Protein AF-A0AAW7XCK2-F1 (afdb_monomer_lite)

Secondary structure (DSSP, 8-state):
-HHHHHHHHHH-HHHHHHHHHHHHHHHHHHHHHHTTSPEEEEEEEEEEEEEEEE-TTT--EEEEEEEEEEEEEEEE-

Radius of gyration: 29.86 Å; chains: 1; bounding box: 43×13×93 Å

pLDDT: mean 85.64, std 9.19, range [64.38, 95.44]

Structure (mmCIF, N/CA/C/O backbone):
data_AF-A0AAW7XCK2-F1
#
_entry.id   AF-A0AAW7XCK2-F1
#
loop_
_atom_site.group_PDB
_atom_site.id
_atom_site.type_symbol
_atom_site.label_atom_id
_atom_site.label_alt_id
_atom_site.label_comp_id
_atom_site.label_asym_id
_atom_site.label_entity_id
_atom_site.label_seq_id
_atom_site.pdbx_PDB_ins_code
_atom_site.Cartn_x
_atom_site.Cartn_y
_atom_site.Cartn_z
_atom_site.occupancy
_atom_site.B_iso_or_equiv
_atom_site.auth_seq_id
_atom_site.auth_comp_id
_atom_site.auth_asym_id
_atom_site.auth_atom_id
_atom_site.pdbx_PDB_model_num
ATOM 1 N N . LEU A 1 1 ? -8.053 -1.347 51.787 1.00 68.75 1 LEU A N 1
ATOM 2 C CA . LEU A 1 1 ? -8.800 -2.534 51.298 1.00 68.75 1 LEU A CA 1
ATOM 3 C C . LEU A 1 1 ? -9.177 -2.356 49.830 1.00 68.75 1 LEU A C 1
ATOM 5 O O . LEU A 1 1 ? -8.872 -3.236 49.040 1.00 68.75 1 LEU A O 1
ATOM 9 N N . GLU A 1 2 ? -9.750 -1.208 49.459 1.00 68.12 2 GLU A N 1
ATOM 10 C CA . GLU A 1 2 ? -10.054 -0.849 48.061 1.00 68.12 2 GLU A CA 1
ATOM 11 C C . GLU A 1 2 ? -8.824 -0.886 47.143 1.00 68.12 2 GLU A C 1
ATOM 13 O O . GLU A 1 2 ? -8.909 -1.421 46.043 1.00 68.12 2 GLU A O 1
ATOM 18 N N . GLU A 1 3 ? -7.660 -0.435 47.621 1.00 65.00 3 GLU A N 1
ATOM 19 C CA . GLU A 1 3 ? -6.410 -0.464 46.843 1.00 65.00 3 GLU A CA 1
ATOM 20 C C . GLU A 1 3 ? -5.954 -1.884 46.464 1.00 65.00 3 GLU A C 1
ATOM 22 O O . GLU A 1 3 ? -5.508 -2.104 45.344 1.00 65.00 3 GLU A O 1
ATOM 27 N N . CYS A 1 4 ? -6.120 -2.883 47.343 1.00 65.88 4 CYS A N 1
ATOM 28 C CA . CYS A 1 4 ? -5.772 -4.274 47.020 1.00 65.88 4 CYS A CA 1
ATOM 29 C C . CYS A 1 4 ? -6.752 -4.897 46.020 1.00 65.88 4 CYS A C 1
ATOM 31 O O . CYS A 1 4 ? -6.360 -5.752 45.231 1.00 65.88 4 CYS A O 1
ATOM 33 N N . ILE A 1 5 ? -8.020 -4.481 46.057 1.00 67.69 5 ILE A N 1
ATOM 34 C CA . ILE A 1 5 ? -9.052 -4.960 45.131 1.00 67.69 5 ILE A CA 1
ATOM 35 C C . ILE A 1 5 ? -8.819 -4.355 43.745 1.00 67.69 5 ILE A C 1
ATOM 37 O O . ILE A 1 5 ? -8.837 -5.088 42.760 1.00 67.69 5 ILE A O 1
ATOM 41 N N . GLN A 1 6 ? -8.523 -3.053 43.663 1.00 67.50 6 GLN A N 1
ATOM 42 C CA . GLN A 1 6 ? -8.134 -2.427 42.400 1.00 67.50 6 GLN A CA 1
ATOM 43 C C . GLN A 1 6 ? -6.848 -3.028 41.839 1.00 67.50 6 GLN A C 1
ATOM 45 O O . GLN A 1 6 ? -6.831 -3.407 40.676 1.00 67.50 6 GLN A O 1
ATOM 50 N N . TYR A 1 7 ? -5.811 -3.206 42.663 1.00 65.69 7 TYR A N 1
ATOM 51 C CA . TYR A 1 7 ? -4.560 -3.820 42.219 1.00 65.69 7 TYR A CA 1
ATOM 52 C C . TYR A 1 7 ? -4.771 -5.251 41.708 1.00 65.69 7 TYR A C 1
ATOM 54 O O . TYR A 1 7 ? -4.208 -5.634 40.684 1.00 65.69 7 TYR A O 1
ATOM 62 N N . ALA A 1 8 ? -5.618 -6.036 42.384 1.00 64.38 8 ALA A N 1
ATOM 63 C CA . ALA A 1 8 ? -5.970 -7.377 41.938 1.00 64.38 8 ALA A CA 1
ATOM 64 C C . ALA A 1 8 ? -6.710 -7.356 40.597 1.00 64.38 8 ALA A C 1
ATOM 66 O O . ALA A 1 8 ? -6.398 -8.187 39.758 1.00 64.38 8 ALA A O 1
ATOM 67 N N . ILE A 1 9 ? -7.631 -6.415 40.369 1.00 65.44 9 ILE A N 1
ATOM 68 C CA . ILE A 1 9 ? -8.370 -6.258 39.103 1.00 65.44 9 ILE A CA 1
ATOM 69 C C . ILE A 1 9 ? -7.447 -5.764 37.976 1.00 65.44 9 ILE A C 1
ATOM 71 O O . ILE A 1 9 ? -7.460 -6.340 36.889 1.00 65.44 9 ILE A O 1
ATOM 75 N N . ASP A 1 10 ? -6.590 -4.776 38.245 1.00 65.88 10 ASP A N 1
ATOM 76 C CA . ASP A 1 10 ? -5.629 -4.208 37.286 1.00 65.88 10 ASP A CA 1
ATOM 77 C C . ASP A 1 10 ? -4.517 -5.189 36.898 1.00 65.88 10 ASP A C 1
ATOM 79 O O . ASP A 1 10 ? -3.965 -5.123 35.794 1.00 65.88 10 ASP A O 1
ATOM 83 N N . HIS A 1 11 ? -4.172 -6.124 37.783 1.00 67.19 11 HIS A N 1
ATOM 84 C CA . HIS A 1 11 ? -3.249 -7.216 37.483 1.00 67.19 11 HIS A CA 1
ATOM 85 C C . HIS A 1 11 ? -3.944 -8.523 37.109 1.00 67.19 11 HIS A C 1
ATOM 87 O O . HIS A 1 11 ? -3.252 -9.467 36.716 1.00 67.19 11 HIS A O 1
ATOM 93 N N . ASN A 1 12 ? -5.279 -8.585 37.152 1.00 78.62 12 ASN A N 1
ATOM 94 C CA . ASN A 1 12 ? -5.993 -9.783 36.756 1.00 78.62 12 ASN A CA 1
ATOM 95 C C . ASN A 1 12 ? -5.873 -9.959 35.241 1.00 78.62 12 ASN A C 1
ATOM 97 O O . ASN A 1 12 ? -6.423 -9.200 34.438 1.00 78.62 12 ASN A O 1
ATOM 101 N N . LEU A 1 13 ? -5.137 -10.998 34.856 1.00 79.56 13 LEU A N 1
ATOM 102 C CA . LEU A 1 13 ? -4.969 -11.395 33.469 1.00 79.56 13 LEU A CA 1
ATOM 103 C C . LEU A 1 13 ? -6.323 -11.656 32.790 1.00 79.56 13 LEU A C 1
ATOM 105 O O . LEU A 1 13 ? -6.480 -11.336 31.619 1.00 79.56 13 LEU A O 1
ATOM 109 N N . GLU A 1 14 ? -7.307 -12.170 33.523 1.00 77.38 14 GLU A N 1
ATOM 110 C CA . GLU A 1 14 ? -8.657 -12.456 33.040 1.00 77.38 14 GLU A CA 1
ATOM 111 C C . GLU A 1 14 ? -9.421 -11.175 32.682 1.00 77.38 14 GLU A C 1
ATOM 113 O O . GLU A 1 14 ? -10.042 -11.102 31.625 1.00 77.38 14 GLU A O 1
ATOM 118 N N . VAL A 1 15 ? -9.295 -10.117 33.490 1.00 81.31 15 VAL A N 1
ATOM 119 C CA . VAL A 1 15 ? -9.895 -8.805 33.188 1.00 81.31 15 VAL A CA 1
ATOM 120 C C . VAL A 1 15 ? -9.238 -8.199 31.950 1.00 81.31 15 VAL A C 1
ATOM 122 O O . VAL A 1 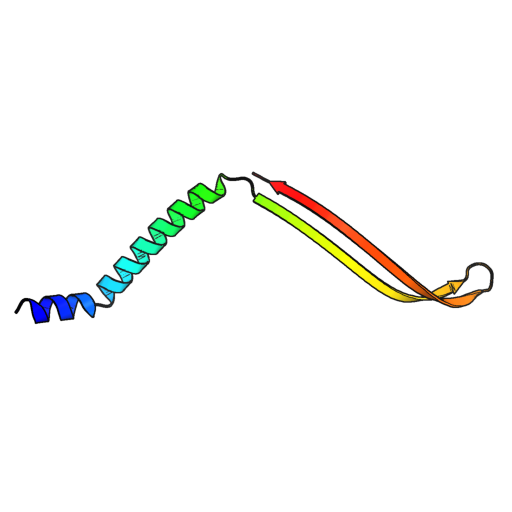15 ? -9.930 -7.709 31.059 1.00 81.31 15 VAL A O 1
ATOM 125 N N . LYS A 1 16 ? -7.909 -8.301 31.826 1.00 81.56 16 LYS A N 1
ATOM 126 C CA . LYS A 1 16 ? -7.196 -7.868 30.611 1.00 81.56 16 LYS A CA 1
ATOM 127 C C . LYS A 1 16 ? -7.642 -8.649 29.378 1.00 81.56 16 LYS A C 1
ATOM 129 O O . LYS A 1 16 ? -7.890 -8.046 28.340 1.00 81.56 16 LYS A O 1
ATOM 134 N N . GLN A 1 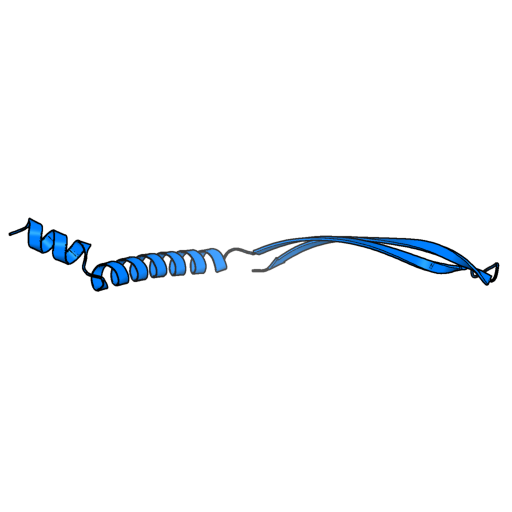17 ? -7.788 -9.968 29.486 1.00 82.12 17 GLN A N 1
ATOM 135 C CA . GLN A 1 17 ? -8.293 -10.811 28.400 1.00 82.12 17 GLN A CA 1
ATOM 136 C C . GLN A 1 17 ? -9.722 -10.432 27.999 1.00 82.12 17 GLN A C 1
ATOM 138 O O . GLN A 1 17 ? -10.015 -10.359 26.808 1.00 82.12 17 GLN A O 1
ATOM 143 N N . GLN A 1 18 ? -10.594 -10.132 28.964 1.00 84.69 18 GLN A N 1
ATOM 144 C CA . GLN A 1 18 ? -11.954 -9.664 28.690 1.00 84.69 18 GLN A CA 1
ATOM 145 C C . GLN A 1 18 ? -11.969 -8.290 28.010 1.00 84.69 18 GLN A C 1
ATOM 147 O O . GLN A 1 18 ? -12.758 -8.078 27.090 1.00 84.69 18 GLN A O 1
ATOM 152 N N . LEU A 1 19 ? -11.080 -7.373 28.404 1.00 86.38 19 LEU A N 1
ATOM 153 C CA . LEU A 1 19 ? -10.916 -6.083 27.727 1.00 86.38 19 LEU A CA 1
ATOM 154 C C . LEU A 1 19 ? -10.463 -6.264 26.274 1.00 86.38 19 LEU A C 1
ATOM 156 O O . LEU A 1 19 ? -11.071 -5.675 25.380 1.00 86.38 19 LEU A O 1
ATOM 160 N N . PHE A 1 20 ? -9.471 -7.125 26.026 1.00 88.31 20 PHE A N 1
ATOM 161 C CA . PHE A 1 20 ? -9.036 -7.458 24.667 1.00 88.31 20 PHE A CA 1
ATOM 162 C C . PHE A 1 20 ? -10.149 -8.114 23.847 1.00 88.31 20 PHE A C 1
ATOM 164 O O . PHE A 1 20 ? -10.346 -7.749 22.693 1.00 88.31 20 PHE A O 1
ATOM 171 N N . ALA A 1 21 ? -10.924 -9.027 24.437 1.00 91.25 21 ALA A N 1
ATOM 172 C CA . ALA A 1 21 ? -12.065 -9.647 23.765 1.00 91.25 21 ALA A CA 1
ATOM 173 C C . ALA A 1 21 ? -13.146 -8.617 23.392 1.00 91.25 21 ALA A C 1
ATOM 175 O O . ALA A 1 21 ? -13.760 -8.703 22.329 1.00 91.25 21 ALA A O 1
ATOM 176 N N . LEU A 1 22 ? -13.369 -7.614 24.245 1.00 92.19 22 LEU A N 1
ATOM 177 C CA . LEU A 1 22 ? -14.313 -6.529 23.981 1.00 92.19 22 LEU A CA 1
ATOM 178 C C . LEU A 1 22 ? -13.807 -5.619 22.850 1.00 92.19 22 LEU A C 1
ATOM 180 O O . LEU A 1 22 ? -14.580 -5.218 21.976 1.00 92.19 22 LEU A O 1
ATOM 184 N N . GLU A 1 23 ? -12.514 -5.305 22.839 1.00 92.81 23 GLU A N 1
ATOM 185 C CA . GLU A 1 23 ? -11.876 -4.545 21.762 1.00 92.81 23 GLU A CA 1
ATOM 186 C C . GLU A 1 23 ? -11.926 -5.297 20.423 1.00 92.81 23 GLU A C 1
ATOM 188 O O . GLU A 1 23 ? -12.313 -4.714 19.407 1.00 92.81 23 GLU A O 1
ATOM 193 N N . ASP A 1 24 ? -11.670 -6.603 20.435 1.00 95.25 24 ASP A N 1
ATOM 194 C CA . ASP A 1 24 ? -11.769 -7.471 19.260 1.00 95.25 24 ASP A CA 1
ATOM 195 C C . ASP A 1 24 ? -13.211 -7.569 18.728 1.00 95.25 24 ASP A C 1
ATOM 197 O O . ASP A 1 24 ? -13.452 -7.458 17.524 1.00 95.25 24 ASP A O 1
ATOM 201 N N . ALA A 1 25 ? -14.207 -7.656 19.617 1.00 93.75 25 ALA A N 1
ATOM 202 C CA . ALA A 1 25 ? -15.620 -7.635 19.234 1.00 93.75 25 ALA A CA 1
ATOM 203 C C . ALA A 1 25 ? -16.026 -6.304 18.568 1.00 93.75 25 ALA A C 1
ATOM 205 O O . ALA A 1 25 ? -16.793 -6.283 17.591 1.00 93.75 25 ALA A O 1
ATOM 206 N N . LYS A 1 26 ? -15.490 -5.176 19.054 1.00 94.19 26 LYS A N 1
ATOM 207 C CA . LYS A 1 26 ? -15.680 -3.858 18.424 1.00 94.19 26 LYS A CA 1
ATOM 208 C C . LYS A 1 26 ? -15.027 -3.804 17.043 1.00 94.19 26 LYS A C 1
ATOM 210 O O . LYS A 1 26 ? -15.671 -3.355 16.092 1.00 94.19 26 LYS A O 1
ATOM 215 N N . LEU A 1 27 ? -13.792 -4.290 16.924 1.00 92.56 27 LEU A N 1
ATOM 216 C CA . LEU A 1 27 ? -13.058 -4.391 15.659 1.00 92.56 27 LEU A CA 1
ATOM 217 C C . LEU A 1 27 ? -13.804 -5.258 14.647 1.00 92.56 27 LEU A C 1
ATOM 219 O O . LEU A 1 27 ? -14.028 -4.824 13.521 1.00 92.56 27 LEU A O 1
ATOM 223 N N . THR A 1 28 ? -14.277 -6.429 15.064 1.00 93.81 28 THR A N 1
ATOM 224 C CA . THR A 1 28 ? -15.069 -7.348 14.238 1.00 93.81 28 THR A CA 1
ATOM 225 C C . THR A 1 28 ? -16.333 -6.677 13.715 1.00 93.81 28 THR A C 1
ATOM 227 O O . THR A 1 28 ? -16.634 -6.759 12.526 1.00 93.81 28 THR A O 1
ATOM 230 N N . THR A 1 29 ? -17.043 -5.936 14.569 1.00 92.75 29 THR A N 1
ATOM 231 C CA . THR A 1 29 ? -18.237 -5.183 14.157 1.00 92.75 29 THR A CA 1
ATOM 232 C C . THR A 1 29 ? -17.893 -4.086 13.147 1.00 92.75 29 THR A C 1
ATOM 234 O O . THR A 1 29 ? -18.622 -3.881 12.175 1.00 92.75 29 THR A O 1
ATOM 237 N N . SER A 1 30 ? -16.784 -3.373 13.359 1.00 91.94 30 SER A N 1
ATOM 238 C CA . SER A 1 30 ? -16.306 -2.341 12.435 1.00 91.94 30 SER A CA 1
ATOM 239 C C . SER A 1 30 ? -15.879 -2.932 11.089 1.00 91.94 30 SER A C 1
ATOM 241 O O . SER A 1 30 ? -16.261 -2.407 10.046 1.00 91.94 30 SER A O 1
ATOM 243 N N . ASN A 1 31 ? -15.148 -4.047 11.101 1.00 91.06 31 ASN A N 1
ATOM 244 C CA . ASN A 1 31 ? -14.730 -4.772 9.904 1.00 91.06 31 ASN A CA 1
ATOM 245 C C . ASN A 1 31 ? -15.940 -5.286 9.128 1.00 91.06 31 ASN A C 1
ATOM 247 O O . ASN A 1 31 ? -16.021 -5.049 7.931 1.00 91.06 31 ASN A O 1
ATOM 251 N N . ALA A 1 32 ? -16.918 -5.892 9.808 1.00 89.31 32 ALA A N 1
ATOM 252 C CA . ALA A 1 32 ? -18.154 -6.351 9.182 1.00 89.31 32 ALA A CA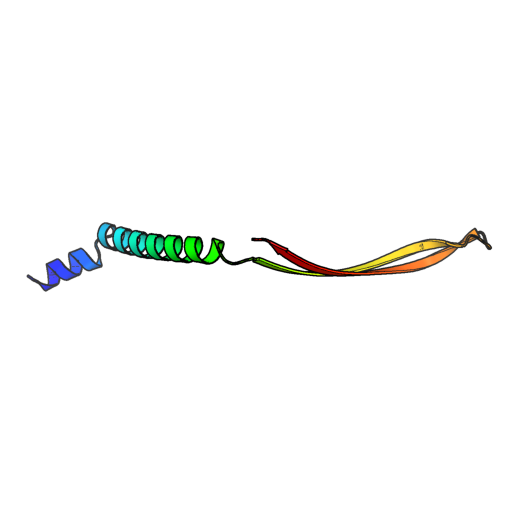 1
ATOM 253 C C . ALA A 1 32 ? -18.914 -5.198 8.509 1.00 89.31 32 ALA A C 1
ATOM 255 O O . ALA A 1 32 ? -19.385 -5.351 7.386 1.00 89.31 32 ALA A O 1
ATOM 256 N N . LYS A 1 33 ? -18.984 -4.019 9.147 1.00 89.19 33 LYS A N 1
ATOM 257 C CA . LYS A 1 33 ? -19.5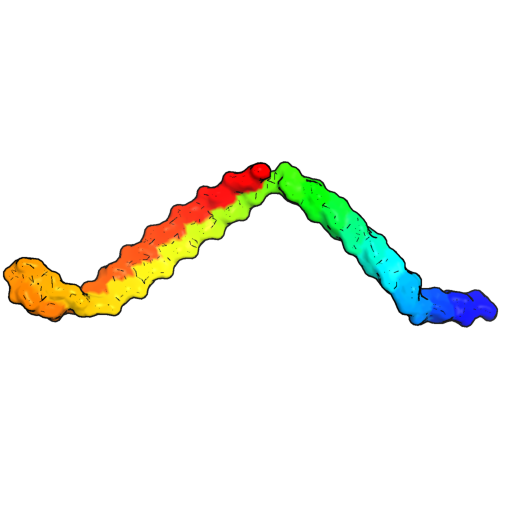37 -2.805 8.519 1.00 89.19 33 LYS A CA 1
ATOM 258 C C . LYS A 1 33 ? -18.713 -2.356 7.307 1.00 89.19 33 LYS A C 1
ATOM 260 O O . LYS A 1 33 ? -19.290 -1.983 6.292 1.00 89.19 33 LYS A O 1
ATOM 265 N N . GLY A 1 34 ? -17.385 -2.407 7.406 1.00 87.56 34 GLY A N 1
ATOM 266 C CA . GLY A 1 34 ? -16.460 -2.068 6.325 1.00 87.56 34 GLY A CA 1
ATOM 267 C C . GLY A 1 34 ? -16.528 -3.026 5.135 1.00 87.56 34 GLY A C 1
ATOM 268 O O . GLY A 1 34 ? -16.352 -2.588 4.006 1.00 87.56 34 GLY A O 1
ATOM 269 N N . SER A 1 35 ? -16.853 -4.301 5.355 1.00 87.25 35 SER A N 1
ATOM 270 C CA . SER A 1 35 ? -17.014 -5.299 4.291 1.00 87.25 35 SER A CA 1
ATOM 271 C C . SER A 1 35 ? -18.227 -5.058 3.391 1.00 87.25 35 SER A C 1
ATOM 273 O O . SER A 1 35 ? -18.261 -5.602 2.297 1.00 87.25 35 SER A O 1
ATOM 275 N N . PHE A 1 36 ? -19.204 -4.247 3.814 1.00 88.25 36 PHE A N 1
ATOM 276 C CA . PHE A 1 36 ? -20.296 -3.799 2.937 1.00 88.25 36 PHE A CA 1
ATOM 277 C C . PHE A 1 36 ? -19.885 -2.651 2.008 1.00 88.25 36 PHE A C 1
ATOM 279 O O . PHE A 1 36 ? -20.656 -2.259 1.130 1.00 88.25 36 PHE A O 1
ATOM 286 N N . LEU A 1 37 ? -18.704 -2.066 2.221 1.00 89.31 37 LEU A N 1
ATOM 287 C CA . LEU A 1 37 ? -18.162 -1.052 1.333 1.00 89.31 37 LEU A CA 1
ATOM 288 C C . LEU A 1 37 ? -17.412 -1.733 0.183 1.00 89.31 37 LEU A C 1
ATOM 290 O O . LEU A 1 37 ? -16.712 -2.723 0.408 1.00 89.31 37 LEU A O 1
ATOM 294 N N . PRO A 1 38 ? -17.504 -1.191 -1.042 1.00 87.81 38 PRO A N 1
ATOM 295 C CA . PRO A 1 38 ? -16.738 -1.714 -2.156 1.00 87.81 38 PRO A CA 1
ATOM 296 C C . PRO A 1 38 ? -15.241 -1.564 -1.880 1.00 87.81 38 PRO A C 1
ATOM 298 O O . PRO A 1 38 ? -14.781 -0.525 -1.397 1.00 87.81 38 PRO A O 1
ATOM 301 N N . ASN A 1 39 ? -14.461 -2.583 -2.225 1.00 91.31 39 ASN A N 1
ATOM 302 C CA . ASN A 1 39 ? -13.013 -2.435 -2.254 1.00 91.31 39 ASN A CA 1
ATOM 303 C C . ASN A 1 39 ? -12.592 -1.647 -3.499 1.00 91.31 39 ASN A C 1
ATOM 305 O O . ASN A 1 39 ? -13.256 -1.682 -4.534 1.00 91.31 39 ASN A O 1
ATOM 309 N N . LEU A 1 40 ? -11.469 -0.944 -3.393 1.00 91.88 40 LEU A N 1
ATOM 310 C CA . LEU A 1 40 ? -10.813 -0.279 -4.510 1.00 91.88 40 LEU A CA 1
ATOM 311 C C . LEU A 1 40 ? -9.361 -0.738 -4.534 1.00 91.88 40 LEU A C 1
ATOM 313 O O . LEU A 1 40 ? -8.588 -0.442 -3.625 1.00 91.88 40 LEU A O 1
ATOM 317 N N . ASN A 1 41 ? -8.998 -1.459 -5.582 1.00 94.06 41 ASN A N 1
ATOM 318 C CA . ASN A 1 41 ? -7.653 -1.950 -5.808 1.00 94.06 41 ASN A CA 1
ATOM 319 C C . ASN A 1 41 ? -7.044 -1.201 -6.991 1.00 94.06 41 ASN A C 1
ATOM 321 O O . ASN A 1 41 ? -7.590 -1.183 -8.094 1.00 94.06 41 ASN A O 1
ATOM 325 N N . VAL A 1 42 ? -5.888 -0.583 -6.764 1.00 94.88 42 VAL A N 1
ATOM 326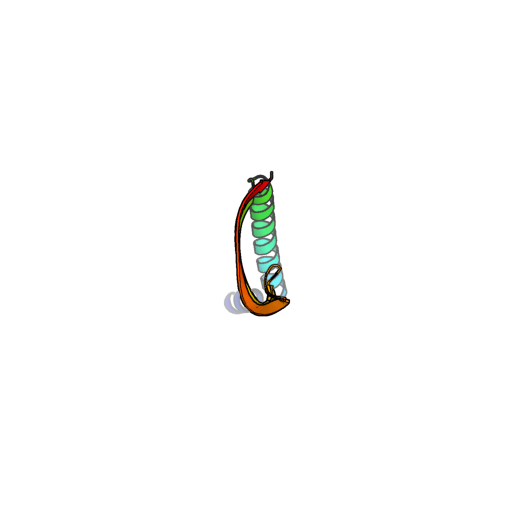 C CA . VAL A 1 42 ? -5.103 0.084 -7.804 1.00 94.88 42 VAL A CA 1
ATOM 327 C C . VAL A 1 42 ? -3.807 -0.686 -7.972 1.00 94.88 42 VAL A C 1
ATOM 329 O O . VAL A 1 42 ? -3.087 -0.943 -7.011 1.00 94.88 42 VAL A O 1
ATOM 332 N N . SER A 1 43 ? -3.507 -1.053 -9.208 1.00 94.56 43 SER A N 1
ATOM 333 C CA . SER A 1 43 ? -2.313 -1.798 -9.570 1.00 94.56 43 SER A CA 1
ATOM 334 C C . SER A 1 43 ? -1.561 -1.065 -10.671 1.00 94.56 43 SER A C 1
ATOM 336 O O . SER A 1 43 ? -2.138 -0.567 -11.637 1.00 94.56 43 SER A O 1
ATOM 338 N N . ALA A 1 44 ? -0.247 -0.997 -10.517 1.00 94.50 44 ALA A N 1
ATOM 339 C CA . ALA A 1 44 ? 0.669 -0.510 -11.528 1.00 94.50 44 ALA A CA 1
ATOM 340 C C . ALA A 1 44 ? 1.826 -1.501 -11.602 1.00 94.50 44 ALA A C 1
ATOM 342 O O . ALA A 1 44 ? 2.431 -1.839 -10.583 1.00 94.50 44 ALA A O 1
ATOM 343 N N . ARG A 1 45 ? 2.131 -1.986 -12.799 1.00 94.06 45 ARG A N 1
ATOM 344 C CA . ARG A 1 45 ? 3.240 -2.898 -13.046 1.00 94.06 45 ARG A CA 1
ATOM 345 C C . ARG A 1 45 ? 4.103 -2.311 -14.145 1.00 94.06 45 ARG A C 1
ATOM 347 O O . ARG A 1 45 ? 3.615 -1.967 -15.210 1.00 94.06 45 ARG A O 1
ATOM 354 N N . ASN A 1 46 ? 5.394 -2.205 -13.887 1.00 94.25 46 ASN A N 1
ATOM 355 C CA . ASN A 1 46 ? 6.379 -1.807 -14.880 1.00 94.25 46 ASN A CA 1
ATOM 356 C C . ASN A 1 46 ? 7.465 -2.880 -14.896 1.00 94.25 46 ASN A C 1
ATOM 358 O O . ASN A 1 46 ? 7.997 -3.237 -13.847 1.00 94.25 46 ASN A O 1
ATOM 362 N N . SER A 1 47 ? 7.740 -3.425 -16.071 1.00 93.44 47 SER A N 1
ATOM 363 C CA . SER A 1 47 ? 8.664 -4.528 -16.287 1.00 93.44 47 SER A CA 1
ATOM 364 C C . SER A 1 47 ? 9.626 -4.161 -17.403 1.00 93.44 47 SER A C 1
ATOM 366 O O . SER A 1 47 ? 9.208 -3.732 -18.478 1.00 93.44 47 SER A O 1
ATOM 368 N N . TRP A 1 48 ? 10.913 -4.368 -17.148 1.00 93.69 48 TRP A N 1
ATOM 369 C CA . TRP A 1 48 ? 11.987 -4.173 -18.111 1.00 93.69 48 TRP A CA 1
ATOM 370 C C . TRP A 1 48 ? 12.755 -5.469 -18.267 1.00 93.69 48 TRP A C 1
ATOM 372 O O . TRP A 1 48 ? 13.263 -6.006 -17.286 1.00 93.69 48 TRP A O 1
ATOM 382 N N . ASN A 1 49 ? 12.846 -5.953 -19.497 1.00 89.19 49 ASN A N 1
ATOM 383 C CA . ASN A 1 49 ? 13.592 -7.153 -19.818 1.00 89.19 49 ASN A CA 1
ATOM 384 C C . ASN A 1 49 ? 14.596 -6.837 -20.926 1.00 89.19 49 ASN A C 1
ATOM 386 O O . ASN A 1 49 ? 14.198 -6.478 -22.033 1.00 89.19 49 ASN A O 1
ATOM 390 N N . ASN A 1 50 ? 15.888 -6.971 -20.626 1.00 90.00 50 ASN A N 1
ATOM 391 C CA . ASN A 1 50 ? 16.967 -6.836 -21.603 1.00 90.00 50 ASN A CA 1
ATOM 392 C C . ASN A 1 50 ? 17.496 -8.221 -21.951 1.00 90.00 50 ASN A C 1
ATOM 394 O O . ASN A 1 50 ? 17.813 -9.000 -21.053 1.00 90.00 50 ASN A O 1
ATOM 398 N N . GLY A 1 51 ? 17.606 -8.517 -23.239 1.00 88.38 51 GLY A N 1
ATOM 399 C CA . GLY A 1 51 ? 18.139 -9.788 -23.709 1.00 88.38 51 GLY A CA 1
ATOM 400 C C . GLY A 1 51 ? 18.589 -9.713 -25.159 1.00 88.38 51 GLY A C 1
ATOM 401 O O . GLY A 1 51 ? 18.236 -8.793 -25.892 1.00 88.38 51 GLY A O 1
ATOM 402 N N . LEU A 1 52 ? 19.386 -10.692 -25.576 1.00 87.25 52 LEU A N 1
ATOM 403 C CA . LEU A 1 52 ? 19.792 -10.822 -26.970 1.00 87.25 52 LEU A CA 1
ATOM 404 C C . LEU A 1 52 ? 18.610 -11.349 -27.789 1.00 87.25 52 LEU A C 1
ATOM 406 O O . LEU A 1 52 ? 18.048 -12.395 -27.474 1.00 87.25 52 LEU A O 1
ATOM 410 N N . SER A 1 53 ? 18.250 -10.618 -28.838 1.00 81.81 53 SER A N 1
ATOM 411 C CA . SER A 1 53 ? 17.205 -10.969 -29.795 1.00 81.81 53 SER A CA 1
ATOM 412 C C . SER A 1 53 ? 17.809 -10.996 -31.194 1.00 81.81 53 SER A C 1
ATOM 414 O O . SER A 1 53 ? 18.647 -10.159 -31.537 1.00 81.81 53 SER A O 1
ATOM 416 N N . GLN A 1 54 ? 17.439 -11.987 -32.000 1.00 82.00 54 GLN A N 1
ATOM 417 C CA . GLN A 1 54 ? 17.981 -12.132 -33.346 1.00 82.00 54 GLN A CA 1
ATOM 418 C C . GLN A 1 54 ? 17.271 -11.168 -34.297 1.00 82.00 54 GLN A C 1
ATOM 420 O O . GLN A 1 54 ? 16.046 -11.182 -34.421 1.00 82.00 54 GLN A O 1
ATOM 425 N N . ASN A 1 55 ? 18.038 -10.324 -34.985 1.00 80.50 55 ASN A N 1
ATOM 426 C CA . ASN A 1 55 ? 17.480 -9.447 -36.003 1.00 80.50 55 ASN A CA 1
ATOM 427 C C . ASN A 1 55 ? 16.993 -10.286 -37.200 1.00 80.50 55 ASN A C 1
ATOM 429 O O . ASN A 1 55 ? 17.785 -10.994 -37.820 1.00 80.50 55 ASN A O 1
ATOM 433 N N . VAL A 1 56 ? 15.705 -10.187 -37.539 1.00 75.88 56 VAL A N 1
ATOM 434 C CA . VAL A 1 56 ? 15.061 -10.998 -38.593 1.00 75.88 56 VAL A CA 1
ATOM 435 C C . VAL A 1 56 ? 15.593 -10.738 -40.008 1.00 75.88 56 VAL A C 1
ATOM 437 O O . VAL A 1 56 ? 15.419 -11.584 -40.879 1.00 75.88 56 VAL A O 1
ATOM 440 N N . THR A 1 57 ? 16.258 -9.602 -40.242 1.00 83.25 57 THR A N 1
ATOM 441 C CA . THR A 1 57 ? 16.772 -9.203 -41.564 1.00 83.25 57 THR A CA 1
ATOM 442 C C . THR A 1 57 ? 18.259 -9.513 -41.728 1.00 83.25 57 THR A C 1
ATOM 444 O O . THR A 1 57 ? 18.698 -9.841 -42.826 1.00 83.25 57 THR A O 1
ATOM 447 N N . THR A 1 58 ? 19.052 -9.405 -40.657 1.00 83.19 58 THR A N 1
ATOM 448 C CA . THR A 1 58 ? 20.518 -9.577 -40.718 1.00 83.19 58 THR A CA 1
ATOM 449 C C . THR A 1 58 ? 21.023 -10.848 -40.039 1.00 83.19 58 THR A C 1
ATOM 451 O O . THR A 1 58 ? 22.191 -11.192 -40.194 1.00 83.19 58 THR A O 1
ATOM 454 N N . GLY A 1 59 ? 20.186 -11.545 -39.265 1.00 81.94 59 GLY A N 1
ATOM 455 C CA . GLY A 1 59 ? 20.555 -12.763 -38.537 1.00 81.94 59 GLY A CA 1
ATOM 456 C C . GLY A 1 59 ? 21.508 -12.547 -37.354 1.00 81.94 59 GLY A C 1
ATOM 457 O O . GLY A 1 59 ? 21.816 -13.507 -36.648 1.00 81.94 59 GLY A O 1
ATOM 458 N N . VAL A 1 60 ? 21.956 -11.311 -37.108 1.00 90.62 60 VAL A N 1
ATOM 459 C CA . VAL A 1 60 ? 22.872 -10.950 -36.015 1.00 90.62 60 VAL A CA 1
ATOM 460 C C . VAL A 1 60 ? 22.097 -10.780 -34.704 1.00 90.62 60 VAL A C 1
ATOM 462 O O . VAL A 1 60 ? 20.983 -10.249 -34.692 1.00 90.62 60 VAL A O 1
ATOM 465 N N . LEU A 1 61 ? 22.694 -11.214 -33.589 1.00 87.56 61 LEU A N 1
ATOM 466 C CA . LEU A 1 61 ? 22.159 -10.984 -32.247 1.00 87.56 61 LEU A CA 1
ATOM 467 C C . LEU A 1 61 ? 22.330 -9.516 -31.855 1.00 87.56 61 LEU A C 1
ATOM 469 O O . LEU A 1 61 ? 23.444 -8.995 -31.831 1.00 87.56 61 LEU A O 1
ATOM 473 N N . ILE A 1 62 ? 21.225 -8.868 -31.507 1.00 85.62 62 ILE A N 1
ATOM 474 C CA . ILE A 1 62 ? 21.205 -7.497 -31.005 1.00 85.62 62 ILE A CA 1
ATOM 475 C C . ILE A 1 62 ? 20.607 -7.474 -29.602 1.00 85.62 62 ILE A C 1
ATOM 477 O O . ILE A 1 62 ? 19.668 -8.207 -29.299 1.00 85.62 62 ILE A O 1
ATOM 481 N N . ASN A 1 63 ? 21.155 -6.638 -28.723 1.00 86.88 63 ASN A N 1
ATOM 482 C CA . ASN A 1 63 ? 20.573 -6.435 -27.402 1.00 86.88 63 ASN A CA 1
ATOM 483 C C . ASN A 1 63 ? 19.256 -5.664 -27.551 1.00 86.88 63 ASN A C 1
ATOM 485 O O . ASN A 1 63 ? 19.244 -4.552 -28.081 1.00 86.88 63 ASN A O 1
ATOM 489 N N . GLN A 1 64 ? 18.157 -6.264 -27.104 1.00 88.06 64 GLN A N 1
ATOM 490 C CA . GLN A 1 64 ? 16.819 -5.710 -27.205 1.00 88.06 64 GLN A CA 1
ATOM 491 C C . GLN A 1 64 ? 16.234 -5.503 -25.808 1.00 88.06 64 GLN A C 1
ATOM 493 O O . GLN A 1 64 ? 16.139 -6.424 -24.995 1.00 88.06 64 GLN A O 1
ATOM 498 N N . THR A 1 65 ? 15.821 -4.266 -25.547 1.00 88.56 65 THR A N 1
ATOM 499 C CA . THR A 1 65 ? 15.124 -3.870 -24.325 1.00 88.56 65 THR A CA 1
ATOM 500 C C . THR A 1 65 ? 13.625 -3.896 -24.562 1.00 88.56 65 THR A C 1
ATOM 502 O O . THR A 1 65 ? 13.096 -3.078 -25.313 1.00 88.56 65 THR A O 1
ATOM 505 N N . THR A 1 66 ? 12.928 -4.812 -23.896 1.00 89.19 66 THR A N 1
ATOM 506 C CA . THR A 1 66 ? 11.464 -4.851 -23.876 1.00 89.19 66 THR A CA 1
ATOM 507 C C . THR A 1 66 ? 10.965 -4.202 -22.593 1.00 89.19 66 THR A C 1
ATOM 509 O O . THR A 1 66 ? 11.335 -4.610 -21.491 1.00 89.19 66 THR A O 1
ATOM 512 N N . ARG A 1 67 ? 10.129 -3.171 -22.731 1.00 91.50 67 ARG A N 1
ATOM 513 C CA . ARG A 1 67 ? 9.481 -2.475 -21.617 1.00 91.50 67 ARG A CA 1
ATOM 514 C C . ARG A 1 67 ? 7.978 -2.703 -21.677 1.00 91.50 67 ARG A C 1
ATOM 516 O O . ARG A 1 67 ? 7.345 -2.328 -22.658 1.00 91.50 67 ARG A O 1
ATOM 523 N N . ASN A 1 68 ? 7.407 -3.218 -20.596 1.00 93.25 68 ASN A N 1
ATOM 524 C CA . ASN A 1 68 ? 5.967 -3.358 -20.427 1.00 93.25 68 ASN A CA 1
ATOM 525 C C . ASN A 1 68 ? 5.520 -2.575 -19.197 1.00 93.25 68 ASN A C 1
ATOM 527 O O . ASN A 1 68 ? 5.925 -2.891 -18.082 1.00 93.25 68 ASN A O 1
ATOM 531 N N . SER A 1 69 ? 4.645 -1.598 -19.405 1.00 94.19 69 SER A N 1
ATOM 532 C CA . SER A 1 69 ? 3.9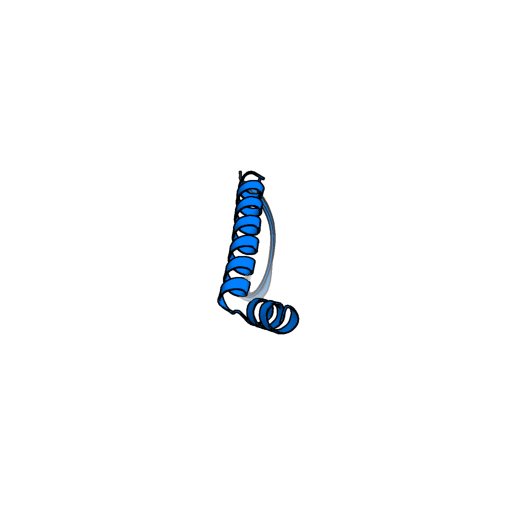37 -0.904 -18.333 1.00 94.19 69 SER A CA 1
ATOM 533 C C . SER A 1 69 ? 2.456 -1.251 -18.422 1.00 94.19 69 SER A C 1
ATOM 535 O O . SER A 1 69 ? 1.867 -1.139 -19.495 1.00 94.19 69 SER A O 1
ATOM 537 N N . SER A 1 70 ? 1.849 -1.650 -17.312 1.00 93.25 70 SER A N 1
ATOM 538 C CA . SER A 1 70 ? 0.408 -1.821 -17.184 1.00 93.25 70 SER A CA 1
ATOM 539 C C . SER A 1 70 ? -0.100 -1.121 -15.932 1.00 93.25 70 SER A C 1
ATOM 541 O O . SER A 1 70 ? 0.563 -1.078 -14.897 1.00 93.25 70 SER A O 1
ATOM 543 N N . TYR A 1 71 ? -1.294 -0.556 -16.045 1.00 95.44 71 TYR A N 1
ATOM 544 C CA . TYR A 1 71 ? -1.997 0.117 -14.964 1.00 95.44 71 TYR A CA 1
ATOM 545 C C . TYR A 1 71 ? -3.425 -0.412 -14.967 1.00 95.44 71 TYR A C 1
ATOM 547 O O . TYR A 1 71 ? -4.021 -0.562 -16.034 1.00 95.44 71 TYR A O 1
ATOM 555 N N . GLY A 1 72 ? -3.955 -0.732 -13.797 1.00 94.94 72 GLY A N 1
ATOM 556 C CA . GLY A 1 72 ? -5.282 -1.308 -13.656 1.00 94.94 72 GLY A CA 1
ATOM 557 C C . GLY A 1 72 ? -5.927 -0.850 -12.363 1.00 94.94 72 GLY A C 1
ATOM 558 O O . GLY A 1 72 ? -5.283 -0.839 -11.316 1.00 94.94 72 GLY A O 1
ATOM 559 N N . VAL A 1 73 ? -7.200 -0.490 -12.445 1.00 95.06 73 VAL A N 1
ATOM 560 C CA . VAL A 1 73 ? -8.041 -0.175 -11.291 1.00 95.06 73 VAL A CA 1
ATOM 561 C C . VAL A 1 73 ? -9.196 -1.166 -11.295 1.00 95.06 73 VAL A C 1
ATOM 563 O O . VAL A 1 73 ? -9.828 -1.357 -12.333 1.00 95.06 73 VAL A O 1
ATOM 566 N N . SER A 1 74 ? -9.457 -1.808 -10.161 1.00 93.19 74 SER A N 1
ATOM 567 C CA . SER A 1 74 ? -10.604 -2.693 -9.974 1.00 93.19 74 SER A CA 1
ATOM 568 C C . SER A 1 74 ? -11.343 -2.350 -8.688 1.00 93.19 74 SER A C 1
ATOM 570 O O . SER A 1 74 ? -10.746 -1.924 -7.701 1.00 93.19 74 SER A O 1
ATOM 572 N N . SER A 1 75 ? -12.656 -2.536 -8.703 1.00 92.31 75 SER A N 1
ATOM 573 C CA . SER A 1 75 ? -13.487 -2.477 -7.509 1.00 92.31 75 SER A CA 1
ATOM 574 C C . SER A 1 75 ? -14.451 -3.655 -7.490 1.00 92.31 75 SER A C 1
ATOM 576 O O . SER A 1 75 ? -14.946 -4.072 -8.540 1.00 92.31 75 SER A O 1
ATOM 578 N N . SER A 1 76 ? -14.704 -4.211 -6.307 1.00 84.88 76 SER A N 1
ATOM 579 C CA . SER A 1 76 ? -15.779 -5.186 -6.098 1.00 84.88 76 SER A CA 1
ATOM 580 C C . SER A 1 76 ? -16.545 -4.908 -4.809 1.00 84.88 76 SER A C 1
ATOM 582 O O . SER A 1 76 ? -16.011 -4.279 -3.895 1.00 84.88 76 SER A O 1
ATOM 584 N N . ILE A 1 77 ? -17.811 -5.329 -4.788 1.00 77.75 77 ILE A N 1
ATOM 585 C CA . ILE A 1 77 ? -18.755 -5.219 -3.670 1.00 77.75 77 ILE A CA 1
ATOM 586 C C . ILE A 1 77 ? -19.115 -6.608 -3.153 1.00 77.75 77 ILE A C 1
ATOM 588 O O . ILE A 1 77 ? -19.076 -7.553 -3.979 1.00 77.75 77 ILE A O 1
#

Organism: NCBI:txid86304

Foldseek 3Di:
DVVVVVVCCVPPPVNVVVVVVVVVVVVVVVVVVVVVDKDKDKDKDKDWDWDWDQDPPPRDTDTDIDIDIDIDIDIDD

Sequence (77 aa):
LEECIQYAIDHNLEVKQQLFALEDAKLTTSNAKGSFLPNLNVSARNSWNNGLSQNVTTGVLINQTTRNSSYGVSSSI